Protein AF-A0A9Q0TPP7-F1 (afdb_monomer_lite)

Sequence (95 aa):
MANLEDFEFPAGQHAINIEATDTIEQQWTFKLSIRRNNNPNPKPVFTGQWIPFVRERGLRAGDRIVFSRQQAEGDGVQYRIRAERKIFNIWVNVR

Structure (mmCIF, N/CA/C/O backbone):
data_AF-A0A9Q0TPP7-F1
#
_entry.id   AF-A0A9Q0TPP7-F1
#
loop_
_atom_site.group_PDB
_atom_site.id
_atom_site.type_symbol
_atom_site.label_atom_id
_atom_site.label_alt_id
_atom_site.label_comp_id
_atom_site.label_asym_id
_atom_site.label_entity_id
_atom_site.label_seq_id
_atom_site.pdbx_PDB_ins_code
_atom_site.Cartn_x
_atom_site.Cartn_y
_atom_site.Cartn_z
_atom_site.occupancy
_atom_site.B_iso_or_equiv
_atom_site.auth_seq_id
_atom_site.auth_comp_id
_atom_site.auth_asym_id
_atom_site.auth_atom_id
_atom_site.pdbx_PDB_model_num
ATOM 1 N N . MET A 1 1 ? -11.293 -1.254 -7.458 1.00 45.06 1 MET A N 1
ATOM 2 C CA . MET A 1 1 ? -10.160 -2.193 -7.288 1.00 45.06 1 MET A CA 1
ATOM 3 C C . MET A 1 1 ? -8.960 -1.491 -7.890 1.00 45.06 1 MET A C 1
ATOM 5 O O . MET A 1 1 ? -9.184 -0.811 -8.877 1.00 45.06 1 MET A O 1
ATOM 9 N N . ALA A 1 2 ? -7.772 -1.565 -7.286 1.00 56.62 2 ALA A N 1
ATOM 10 C CA . ALA A 1 2 ? -6.596 -0.914 -7.865 1.00 56.62 2 ALA A CA 1
ATOM 11 C C . ALA A 1 2 ? -6.077 -1.757 -9.038 1.00 56.62 2 ALA A C 1
ATOM 13 O O . ALA A 1 2 ? -5.848 -2.958 -8.869 1.00 56.62 2 ALA A O 1
ATOM 14 N N . ASN A 1 3 ? -5.930 -1.139 -10.203 1.00 72.38 3 ASN A N 1
ATOM 15 C CA . ASN A 1 3 ? -5.287 -1.718 -11.374 1.00 72.38 3 ASN A CA 1
ATOM 16 C C . ASN A 1 3 ? -3.809 -1.320 -11.388 1.00 72.38 3 ASN A C 1
ATOM 18 O O . ASN A 1 3 ? -3.406 -0.349 -10.753 1.00 72.38 3 ASN A O 1
ATOM 22 N N . LEU A 1 4 ? -2.974 -2.064 -12.117 1.00 78.06 4 LEU A N 1
ATOM 23 C CA . LEU A 1 4 ? -1.552 -1.720 -12.230 1.00 78.06 4 LEU A CA 1
ATOM 24 C C . LEU A 1 4 ? -1.338 -0.329 -12.858 1.00 78.06 4 LEU A C 1
ATOM 26 O O . LEU A 1 4 ? -0.360 0.332 -12.539 1.00 78.06 4 LEU A O 1
ATOM 30 N N . GLU A 1 5 ? -2.278 0.111 -13.695 1.00 78.44 5 GLU A N 1
ATOM 31 C CA . GLU A 1 5 ? -2.310 1.433 -14.335 1.00 78.44 5 GLU A CA 1
ATOM 32 C C . GLU A 1 5 ? -2.532 2.590 -13.347 1.00 78.44 5 GLU A C 1
ATOM 34 O O . GLU A 1 5 ? -2.190 3.725 -13.663 1.00 78.44 5 GLU A O 1
ATOM 39 N N . ASP A 1 6 ? -3.035 2.318 -12.136 1.00 82.88 6 ASP A N 1
ATOM 40 C CA . ASP A 1 6 ? -3.171 3.337 -11.084 1.00 82.88 6 ASP A CA 1
ATOM 41 C C . ASP A 1 6 ? -1.815 3.732 -10.473 1.00 82.88 6 ASP A C 1
ATOM 43 O O . ASP A 1 6 ? -1.750 4.645 -9.649 1.00 82.88 6 ASP A O 1
ATOM 47 N N . PHE A 1 7 ? -0.740 3.032 -10.850 1.00 85.69 7 PHE A N 1
ATOM 48 C CA . PHE A 1 7 ? 0.619 3.265 -10.390 1.00 85.69 7 PHE A CA 1
ATOM 49 C C . PHE A 1 7 ? 1.491 3.748 -11.547 1.00 85.69 7 PHE A C 1
ATOM 51 O O . PHE A 1 7 ? 1.725 3.034 -12.522 1.00 85.69 7 PHE A O 1
ATOM 58 N N . GLU A 1 8 ? 2.022 4.956 -11.413 1.00 84.25 8 GLU A N 1
ATOM 59 C CA . GLU A 1 8 ? 2.867 5.561 -12.437 1.00 84.25 8 GLU A CA 1
ATOM 60 C C . GLU A 1 8 ? 4.292 5.001 -12.353 1.00 84.25 8 GLU A C 1
ATOM 62 O O . GLU A 1 8 ? 5.046 5.304 -11.429 1.00 84.25 8 GLU A O 1
ATOM 67 N N . PHE A 1 9 ? 4.667 4.171 -13.328 1.00 85.94 9 PHE A N 1
ATOM 68 C CA . PHE A 1 9 ? 6.048 3.731 -13.517 1.00 85.94 9 PHE A CA 1
ATOM 69 C C . PHE A 1 9 ? 6.772 4.712 -14.442 1.00 85.94 9 PHE A C 1
ATOM 71 O O . PHE A 1 9 ? 6.375 4.846 -15.603 1.00 85.94 9 PHE A O 1
ATOM 78 N N . PRO A 1 10 ? 7.861 5.362 -13.990 1.00 86.50 10 PRO A N 1
ATOM 79 C CA . PRO A 1 10 ? 8.697 6.149 -14.884 1.00 86.50 10 PRO A CA 1
ATOM 80 C C . PRO A 1 10 ? 9.224 5.288 -16.038 1.00 86.50 10 PRO A C 1
ATOM 82 O O . PRO A 1 10 ? 9.504 4.099 -15.861 1.00 86.50 10 PRO A O 1
ATOM 85 N N . ALA A 1 11 ? 9.392 5.885 -17.220 1.00 84.25 11 ALA A N 1
ATOM 86 C CA . ALA A 1 11 ? 9.847 5.166 -18.409 1.00 84.25 11 ALA A CA 1
ATOM 87 C C . ALA A 1 11 ? 11.143 4.374 -18.137 1.00 84.25 11 ALA A C 1
ATOM 89 O O . ALA A 1 11 ? 12.109 4.892 -17.577 1.00 84.25 11 ALA A O 1
ATOM 90 N N . GLY A 1 12 ? 11.152 3.091 -18.511 1.00 83.12 12 GLY A N 1
ATOM 91 C CA . GLY A 1 12 ? 12.282 2.182 -18.283 1.00 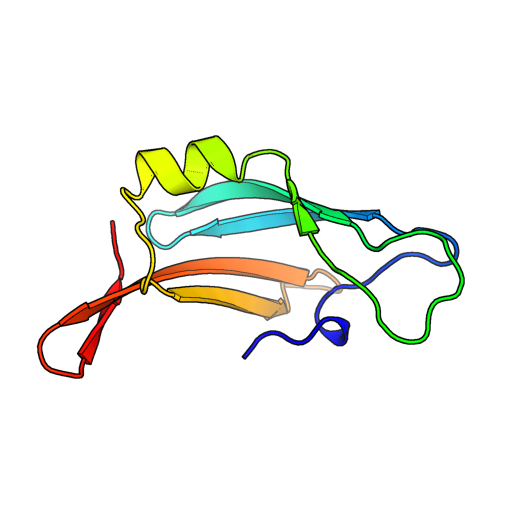83.12 12 GLY A CA 1
ATOM 92 C C . GLY A 1 12 ? 12.416 1.649 -16.848 1.00 83.12 12 GLY A C 1
ATOM 93 O O . GLY A 1 12 ? 13.232 0.754 -16.604 1.00 83.12 12 GLY A O 1
ATOM 94 N N . GLN A 1 13 ? 11.611 2.128 -15.896 1.00 87.69 13 GLN A N 1
ATOM 95 C CA . GLN A 1 13 ? 11.546 1.556 -14.555 1.00 87.69 13 GLN A CA 1
ATOM 96 C C . GLN A 1 13 ? 10.547 0.399 -14.491 1.00 87.69 13 GLN A C 1
ATOM 98 O O . GLN A 1 13 ? 9.501 0.379 -15.125 1.00 87.69 13 GLN A O 1
ATOM 103 N N . HIS A 1 14 ? 10.893 -0.589 -13.677 1.00 88.31 14 HIS A N 1
ATOM 104 C CA . HIS A 1 14 ? 10.095 -1.786 -13.395 1.00 88.31 14 HIS A CA 1
ATOM 105 C C . HIS A 1 14 ? 9.817 -1.895 -11.894 1.00 88.31 14 HIS A C 1
ATOM 107 O O . HIS A 1 14 ? 9.337 -2.919 -11.420 1.00 88.31 14 HIS A O 1
ATOM 113 N N . ALA A 1 15 ? 10.189 -0.879 -11.120 1.00 92.06 15 ALA A N 1
ATOM 114 C CA . ALA A 1 15 ? 9.902 -0.798 -9.706 1.00 92.06 15 ALA A CA 1
ATOM 115 C C . ALA A 1 15 ? 9.757 0.664 -9.298 1.00 92.06 15 ALA A C 1
ATOM 117 O O . ALA A 1 15 ? 10.531 1.493 -9.764 1.00 92.06 15 ALA A O 1
ATOM 118 N N . ILE A 1 16 ? 8.817 0.936 -8.402 1.00 93.06 16 ILE A N 1
ATOM 119 C CA . ILE A 1 16 ? 8.573 2.251 -7.811 1.00 93.06 16 ILE A CA 1
ATOM 120 C C . ILE A 1 16 ? 8.416 2.114 -6.298 1.00 93.06 16 ILE A C 1
ATOM 122 O O . ILE A 1 16 ? 8.035 1.049 -5.799 1.00 93.06 16 ILE A O 1
ATOM 126 N N . ASN A 1 17 ? 8.694 3.196 -5.576 1.00 94.75 17 ASN A N 1
ATOM 127 C CA . ASN A 1 17 ? 8.289 3.328 -4.182 1.00 94.75 17 ASN A CA 1
ATOM 128 C C . ASN A 1 17 ? 6.934 4.038 -4.133 1.00 94.75 17 ASN A C 1
ATOM 130 O O . ASN A 1 17 ? 6.717 5.009 -4.851 1.00 94.75 17 ASN A O 1
ATOM 134 N N . ILE A 1 18 ? 6.035 3.535 -3.299 1.00 93.00 18 ILE A N 1
ATOM 135 C CA . ILE A 1 18 ? 4.698 4.071 -3.074 1.00 93.00 18 ILE A CA 1
ATOM 136 C C . ILE A 1 18 ? 4.610 4.411 -1.599 1.00 93.00 18 ILE A C 1
ATOM 138 O O . ILE A 1 18 ? 4.724 3.528 -0.747 1.00 93.00 18 ILE A O 1
ATOM 142 N N . GLU A 1 19 ? 4.390 5.684 -1.312 1.00 94.75 19 GLU A N 1
ATOM 143 C CA . GLU A 1 19 ? 4.060 6.156 0.024 1.00 94.75 19 GLU A CA 1
ATOM 144 C C . GLU A 1 19 ? 2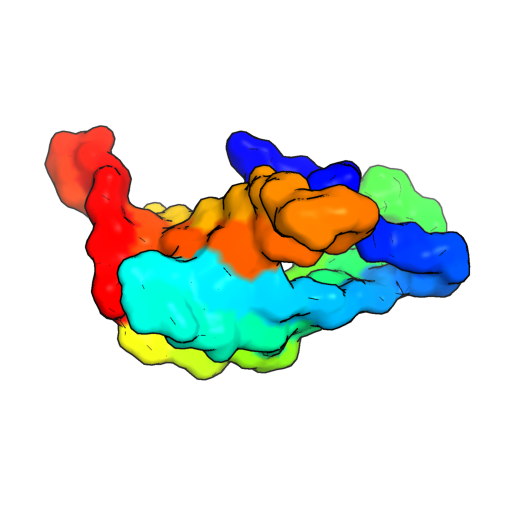.543 6.203 0.155 1.00 94.75 19 GLU A C 1
ATOM 146 O O . GLU A 1 19 ? 1.864 6.860 -0.634 1.00 94.75 19 GLU A O 1
ATOM 151 N N . ALA A 1 20 ? 2.009 5.463 1.122 1.00 95.31 20 ALA A N 1
ATOM 152 C CA . ALA A 1 20 ? 0.586 5.403 1.392 1.00 95.31 20 ALA A CA 1
ATOM 153 C C . ALA A 1 20 ? 0.304 5.679 2.86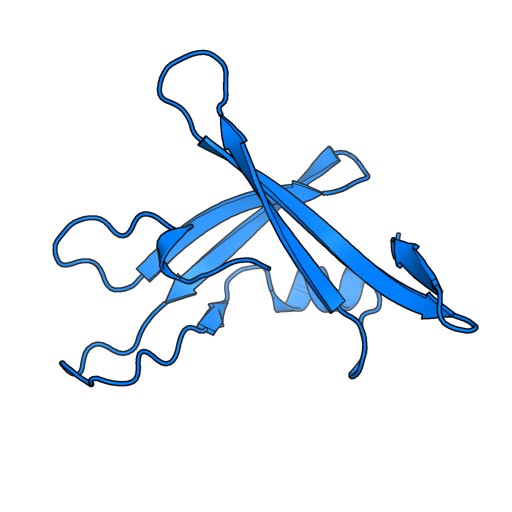7 1.00 95.31 20 ALA A C 1
ATOM 155 O O . ALA A 1 20 ? 0.920 5.084 3.752 1.00 95.31 20 ALA A O 1
ATOM 156 N N . THR A 1 21 ? -0.663 6.553 3.122 1.00 96.06 21 THR A N 1
ATOM 157 C CA . THR A 1 21 ? -1.133 6.857 4.476 1.00 96.06 21 THR A CA 1
ATOM 158 C C . THR A 1 21 ? -2.330 5.975 4.807 1.00 96.06 21 THR A C 1
ATOM 160 O O . THR A 1 21 ? -3.250 5.837 3.994 1.00 96.06 21 THR A O 1
ATOM 163 N N . ASP A 1 22 ? -2.337 5.351 5.978 1.00 95.62 22 ASP A N 1
ATOM 164 C CA . ASP A 1 22 ? -3.447 4.496 6.385 1.00 95.62 22 ASP A CA 1
ATOM 165 C C . ASP A 1 22 ? -4.574 5.243 7.115 1.00 95.62 22 ASP A C 1
ATOM 167 O O . ASP A 1 22 ? -4.642 6.472 7.118 1.00 95.62 22 ASP A O 1
ATOM 171 N N . THR A 1 23 ? -5.513 4.485 7.688 1.00 93.88 23 THR A N 1
ATOM 172 C CA . THR A 1 23 ? -6.704 5.013 8.368 1.00 93.88 23 THR A CA 1
ATOM 173 C C . THR A 1 23 ? -6.423 5.636 9.737 1.00 93.88 23 THR A C 1
ATOM 175 O O . THR A 1 23 ? -7.340 6.210 10.317 1.00 93.88 23 THR A O 1
ATOM 178 N N . ILE A 1 24 ? -5.212 5.480 10.282 1.00 93.75 24 ILE A N 1
ATOM 179 C CA . ILE A 1 24 ? -4.775 6.108 11.539 1.00 93.75 24 ILE A CA 1
ATOM 180 C C . ILE A 1 24 ? -3.699 7.175 11.292 1.00 93.75 24 ILE A C 1
ATOM 182 O O . ILE A 1 24 ? -2.976 7.547 12.211 1.00 93.75 24 ILE A O 1
ATOM 186 N N . GLU A 1 25 ? -3.599 7.660 10.051 1.00 94.75 25 GLU A N 1
ATOM 187 C CA . GLU A 1 25 ? -2.599 8.629 9.593 1.00 94.75 25 GLU A CA 1
ATOM 188 C C . GLU A 1 25 ? -1.139 8.144 9.714 1.00 94.75 25 GLU A C 1
ATOM 190 O O . GLU A 1 25 ? -0.205 8.941 9.632 1.00 94.75 25 GLU A O 1
ATOM 195 N N . GLN A 1 26 ? -0.911 6.829 9.837 1.00 95.62 26 GLN A N 1
ATOM 196 C CA . GLN A 1 26 ? 0.430 6.250 9.784 1.00 95.62 26 GLN A CA 1
ATOM 197 C C . GLN A 1 26 ? 0.861 6.094 8.320 1.00 95.62 26 GLN A C 1
ATOM 199 O O . GLN A 1 26 ? 0.140 5.538 7.485 1.00 95.62 26 GLN A O 1
ATOM 204 N N . GLN A 1 27 ? 2.060 6.581 8.002 1.00 96.94 27 GLN A N 1
ATOM 205 C CA . GLN A 1 27 ? 2.639 6.478 6.665 1.00 96.94 27 GLN A CA 1
ATOM 206 C C . GLN A 1 27 ? 3.417 5.168 6.495 1.00 96.94 27 GLN A C 1
ATOM 208 O O . GLN A 1 27 ? 4.186 4.764 7.371 1.00 96.94 27 GLN A O 1
ATOM 213 N N . TRP A 1 28 ? 3.231 4.539 5.334 1.00 97.44 28 TRP A N 1
ATOM 214 C CA . TRP A 1 28 ? 3.891 3.307 4.919 1.00 97.44 28 TRP A CA 1
ATOM 215 C C . TRP A 1 28 ? 4.528 3.471 3.543 1.00 97.44 28 TRP A C 1
ATOM 217 O O . TRP A 1 28 ? 3.882 3.922 2.599 1.00 97.44 28 TRP A O 1
ATOM 227 N N . THR A 1 29 ? 5.773 3.031 3.406 1.00 97.38 29 THR A N 1
ATOM 22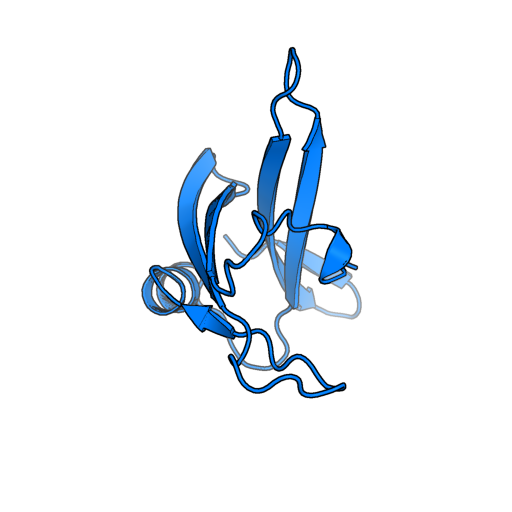8 C CA . THR A 1 29 ? 6.513 3.004 2.146 1.00 97.38 29 THR A CA 1
ATOM 229 C C . THR A 1 29 ? 6.632 1.569 1.643 1.00 97.38 29 THR A C 1
ATOM 231 O O . THR A 1 29 ? 7.353 0.723 2.190 1.00 97.38 29 THR A O 1
ATOM 234 N N . PHE A 1 30 ? 5.935 1.288 0.548 1.00 96.50 30 PHE A N 1
ATOM 235 C CA . PHE A 1 30 ? 5.997 0.013 -0.153 1.00 96.50 30 PHE A CA 1
ATOM 236 C C . PHE A 1 30 ? 6.825 0.144 -1.421 1.00 96.50 30 PHE A C 1
ATOM 238 O O . PHE A 1 30 ? 6.835 1.185 -2.067 1.00 96.50 30 PHE A O 1
ATOM 245 N N . LYS A 1 31 ? 7.469 -0.945 -1.831 1.00 96.00 31 LYS A N 1
ATOM 246 C CA . LYS A 1 31 ? 8.075 -1.038 -3.159 1.00 96.00 31 LYS A CA 1
ATOM 247 C C . LYS A 1 31 ? 7.233 -1.949 -4.035 1.00 96.00 31 LYS A C 1
ATOM 249 O O . LYS A 1 31 ? 7.155 -3.144 -3.749 1.00 96.00 31 LYS A O 1
ATOM 254 N N . LEU A 1 32 ? 6.645 -1.411 -5.098 1.00 94.19 32 LEU A N 1
ATOM 255 C CA . LEU A 1 32 ? 5.942 -2.185 -6.117 1.00 94.19 32 LEU A CA 1
ATOM 256 C C . LEU A 1 32 ? 6.903 -2.478 -7.263 1.00 94.19 32 LEU A C 1
ATOM 258 O O . LEU A 1 32 ? 7.483 -1.560 -7.829 1.00 94.19 32 LEU A O 1
ATOM 262 N N . SER A 1 33 ? 7.083 -3.751 -7.603 1.00 92.56 33 SER A N 1
ATOM 263 C CA . SER A 1 33 ? 7.975 -4.172 -8.688 1.00 92.56 33 SER A CA 1
ATOM 264 C C . SER A 1 33 ? 7.301 -5.141 -9.648 1.00 92.56 33 SER A C 1
ATOM 266 O O . SER A 1 33 ? 6.524 -5.994 -9.232 1.00 92.56 33 SER A O 1
ATOM 268 N N . ILE A 1 34 ? 7.628 -5.018 -10.929 1.00 89.88 34 ILE A N 1
ATOM 269 C CA . ILE A 1 34 ? 7.204 -5.873 -12.033 1.00 89.88 34 ILE A CA 1
ATOM 270 C C . ILE A 1 34 ? 8.451 -6.602 -12.562 1.00 89.88 34 ILE A C 1
ATOM 272 O O . ILE A 1 34 ? 9.564 -6.074 -12.556 1.00 89.88 34 ILE A O 1
ATOM 276 N N . ARG A 1 35 ? 8.295 -7.851 -13.012 1.00 84.25 35 ARG A N 1
ATOM 277 C CA . ARG A 1 35 ? 9.399 -8.636 -13.596 1.00 84.25 35 ARG A CA 1
ATOM 278 C C . ARG A 1 35 ? 9.912 -7.989 -14.896 1.00 84.25 35 ARG A C 1
ATOM 280 O O . ARG A 1 35 ? 9.110 -7.643 -15.753 1.00 84.25 35 ARG A O 1
ATOM 287 N N . ARG A 1 36 ? 11.238 -7.922 -15.083 1.00 74.06 36 ARG A N 1
ATOM 288 C CA . ARG A 1 36 ? 11.931 -7.221 -16.195 1.00 74.06 36 ARG A CA 1
ATOM 289 C C . ARG A 1 36 ? 11.806 -7.859 -17.596 1.00 74.06 36 ARG A C 1
ATOM 291 O O . ARG A 1 36 ? 12.469 -7.414 -18.522 1.00 74.06 36 ARG A O 1
ATOM 298 N N . ASN A 1 37 ? 11.007 -8.906 -17.791 1.00 65.44 37 ASN A N 1
ATOM 299 C CA . ASN A 1 37 ? 11.263 -9.865 -18.877 1.00 65.44 37 ASN A CA 1
ATOM 300 C C . ASN A 1 37 ? 10.407 -9.670 -20.147 1.00 65.44 37 ASN A C 1
ATOM 302 O O . ASN A 1 37 ? 10.128 -10.666 -20.806 1.00 65.44 37 ASN A O 1
ATOM 306 N N . ASN A 1 38 ? 9.951 -8.453 -20.482 1.00 59.06 38 ASN A N 1
ATOM 307 C CA . ASN A 1 38 ? 9.045 -8.203 -21.627 1.00 59.06 38 ASN A CA 1
ATOM 308 C C . ASN A 1 38 ? 7.876 -9.210 -21.703 1.00 59.06 38 ASN A C 1
ATOM 310 O O . ASN A 1 38 ? 7.487 -9.671 -22.774 1.00 59.06 38 ASN A O 1
ATOM 314 N N . ASN A 1 39 ? 7.362 -9.622 -20.541 1.00 61.84 39 ASN A N 1
ATOM 315 C CA . ASN A 1 39 ? 6.342 -10.656 -20.456 1.00 61.84 39 ASN A CA 1
ATOM 316 C C . ASN A 1 39 ? 4.959 -9.995 -20.555 1.00 61.84 39 ASN A C 1
ATOM 318 O O . ASN A 1 39 ? 4.723 -9.048 -19.802 1.00 61.84 39 ASN A O 1
ATOM 322 N N . PRO A 1 40 ? 4.035 -10.502 -21.394 1.00 68.19 40 PRO A N 1
ATOM 323 C CA . PRO A 1 40 ? 2.656 -10.009 -21.446 1.00 68.19 40 PRO A CA 1
ATOM 324 C C . PRO A 1 40 ? 1.914 -10.121 -20.103 1.00 68.19 40 PRO A C 1
ATOM 326 O O . PRO A 1 40 ? 0.914 -9.445 -19.901 1.00 68.19 40 PRO A O 1
ATOM 329 N N . ASN A 1 41 ? 2.412 -10.941 -19.171 1.00 71.94 41 ASN A N 1
ATOM 330 C CA . ASN A 1 41 ? 1.875 -11.091 -17.824 1.00 71.94 41 ASN A CA 1
ATOM 331 C C . ASN A 1 41 ? 2.788 -10.404 -16.794 1.00 71.94 41 ASN A C 1
ATOM 333 O O . ASN A 1 41 ? 3.686 -11.058 -16.235 1.00 71.94 41 ASN A O 1
ATOM 337 N N . PRO A 1 42 ? 2.580 -9.104 -16.508 1.00 74.88 42 PRO A N 1
ATOM 338 C CA . PRO A 1 42 ? 3.272 -8.438 -15.418 1.00 74.88 42 PRO A CA 1
ATOM 339 C C . PRO A 1 42 ? 2.905 -9.165 -14.120 1.00 74.88 42 PRO A C 1
ATOM 341 O O . PRO A 1 42 ? 1.735 -9.352 -13.801 1.00 74.88 42 PRO A O 1
ATOM 344 N N . LYS A 1 43 ? 3.908 -9.642 -13.380 1.00 86.81 43 LYS A N 1
ATOM 345 C CA . LYS A 1 43 ? 3.726 -10.250 -12.052 1.00 86.81 43 LYS A CA 1
ATOM 346 C C . LYS A 1 43 ? 4.113 -9.215 -10.993 1.00 86.81 43 LYS A C 1
ATOM 348 O O . LYS A 1 43 ? 5.265 -9.263 -10.551 1.00 86.81 43 LYS A O 1
ATOM 353 N N . PRO A 1 44 ? 3.230 -8.250 -10.663 1.00 89.19 44 PRO A N 1
ATOM 354 C CA . PRO A 1 44 ? 3.529 -7.214 -9.688 1.00 89.19 44 PRO A CA 1
ATOM 355 C C . PRO A 1 44 ? 3.695 -7.813 -8.289 1.00 89.19 44 PRO A C 1
ATOM 357 O O . PRO A 1 44 ? 2.964 -8.725 -7.902 1.00 89.19 44 PRO A O 1
ATOM 360 N N . VAL A 1 45 ? 4.654 -7.291 -7.528 1.00 92.31 45 VAL A N 1
ATOM 361 C CA . VAL A 1 45 ? 4.922 -7.699 -6.144 1.00 92.31 45 VAL A CA 1
ATOM 362 C C . VAL A 1 45 ? 5.177 -6.467 -5.284 1.00 92.31 45 VAL A C 1
ATOM 364 O O . VAL A 1 45 ? 6.024 -5.639 -5.631 1.00 92.31 45 VAL A O 1
ATOM 367 N N . PHE A 1 46 ? 4.482 -6.389 -4.147 1.00 93.88 46 PHE A N 1
ATOM 368 C CA . PHE A 1 46 ? 4.756 -5.428 -3.081 1.00 93.88 46 PHE A CA 1
ATOM 369 C C . PHE A 1 46 ? 5.823 -5.970 -2.121 1.00 93.88 46 PHE A C 1
ATOM 371 O O . PHE A 1 46 ? 5.740 -7.092 -1.627 1.00 93.88 46 PHE A O 1
ATOM 378 N N . THR A 1 47 ? 6.836 -5.151 -1.863 1.00 95.69 47 THR A N 1
ATOM 379 C CA . THR A 1 47 ? 7.951 -5.388 -0.935 1.00 95.69 47 THR A CA 1
ATOM 380 C C . THR A 1 47 ? 8.186 -4.121 -0.095 1.00 95.69 47 THR A C 1
ATOM 382 O O . THR A 1 47 ? 7.294 -3.276 0.002 1.00 95.69 47 THR A O 1
ATOM 385 N N . GLY A 1 48 ? 9.349 -3.962 0.544 1.00 95.88 48 GLY A N 1
ATOM 386 C CA . GLY A 1 48 ? 9.601 -2.849 1.467 1.00 95.88 48 GLY A CA 1
ATOM 387 C C . GLY A 1 48 ? 8.926 -3.104 2.813 1.00 95.88 48 GLY A C 1
ATOM 388 O O . GLY A 1 48 ? 9.121 -4.171 3.397 1.00 95.88 48 GLY A O 1
ATOM 389 N N . GLN A 1 49 ? 8.089 -2.177 3.287 1.00 97.88 49 GLN A N 1
ATOM 390 C CA . GLN A 1 49 ? 7.392 -2.321 4.573 1.00 97.88 49 GLN A CA 1
ATOM 391 C C . GLN A 1 49 ? 6.181 -3.273 4.547 1.00 97.88 49 GLN A C 1
ATOM 393 O O . GLN A 1 49 ? 5.420 -3.328 5.508 1.00 97.88 49 GLN A O 1
ATOM 398 N N . TRP A 1 50 ? 6.024 -4.082 3.495 1.00 97.25 50 TRP A N 1
ATOM 399 C CA . TRP A 1 50 ? 4.938 -5.060 3.385 1.00 97.25 50 TRP A CA 1
ATOM 400 C C . TRP A 1 50 ? 4.835 -6.006 4.591 1.00 97.25 50 TRP A C 1
ATOM 402 O O . TRP A 1 50 ? 3.766 -6.150 5.178 1.00 97.25 50 TRP A O 1
ATOM 412 N N . ILE A 1 51 ? 5.943 -6.647 4.980 1.00 97.00 51 ILE A N 1
ATOM 413 C CA . ILE A 1 51 ? 5.940 -7.608 6.095 1.00 97.00 51 ILE A CA 1
ATOM 414 C C . ILE A 1 51 ? 5.637 -6.922 7.440 1.00 97.00 51 ILE A C 1
ATOM 416 O O . ILE A 1 51 ? 4.780 -7.436 8.161 1.00 97.00 51 ILE A O 1
ATOM 420 N N . PRO A 1 52 ? 6.269 -5.782 7.790 1.00 97.62 52 PRO A N 1
ATOM 421 C CA . PRO A 1 52 ? 5.864 -4.982 8.946 1.00 97.62 52 PRO A CA 1
ATOM 422 C C . PRO A 1 52 ? 4.375 -4.619 8.953 1.00 97.62 52 PRO A C 1
ATOM 424 O O . PRO A 1 52 ? 3.702 -4.907 9.937 1.00 97.62 52 PRO A O 1
ATOM 427 N N . PHE A 1 53 ? 3.844 -4.095 7.843 1.00 97.00 53 PHE A N 1
ATOM 428 C CA . PHE A 1 53 ? 2.434 -3.714 7.715 1.00 97.00 53 PHE A CA 1
ATOM 429 C C . PHE A 1 53 ? 1.486 -4.889 7.987 1.00 97.00 53 PHE A C 1
ATOM 431 O O . PHE A 1 53 ? 0.560 -4.776 8.786 1.00 97.00 53 PHE A O 1
ATOM 438 N N . VAL A 1 54 ? 1.748 -6.047 7.368 1.00 96.31 54 VAL A N 1
ATOM 439 C CA . VAL A 1 54 ? 0.955 -7.273 7.562 1.00 96.31 54 VAL A CA 1
ATOM 440 C C . VAL A 1 54 ? 0.952 -7.715 9.025 1.00 96.31 54 VAL A C 1
ATOM 442 O O . VAL A 1 54 ? -0.090 -8.126 9.533 1.00 96.31 54 VAL A O 1
ATOM 445 N N . ARG A 1 55 ? 2.105 -7.639 9.703 1.00 97.00 55 ARG A N 1
ATOM 446 C CA . ARG A 1 55 ? 2.233 -8.027 11.114 1.00 97.00 55 ARG A CA 1
ATOM 447 C C . ARG A 1 55 ? 1.516 -7.052 12.038 1.00 97.00 55 ARG A C 1
ATOM 449 O O . ARG A 1 55 ? 0.768 -7.503 12.897 1.00 97.00 55 ARG A O 1
ATOM 456 N N . GLU A 1 56 ? 1.729 -5.753 11.851 1.00 96.25 56 GLU A N 1
ATOM 457 C CA . GLU A 1 56 ? 1.142 -4.714 12.699 1.00 96.25 56 GLU A CA 1
ATOM 458 C C . GLU A 1 56 ? -0.384 -4.693 12.585 1.00 96.25 56 GLU A C 1
ATOM 460 O O . GLU A 1 56 ? -1.074 -4.715 13.598 1.00 96.25 56 GLU A O 1
ATOM 465 N N . ARG A 1 57 ? -0.915 -4.771 11.360 1.00 94.25 57 ARG A N 1
ATOM 466 C CA . ARG A 1 57 ? -2.361 -4.839 11.105 1.00 94.25 57 ARG A CA 1
ATOM 467 C C . ARG A 1 57 ? -2.945 -6.238 11.354 1.00 94.25 57 ARG A C 1
ATOM 469 O O . ARG A 1 57 ? -4.119 -6.464 11.091 1.00 94.25 57 ARG A O 1
ATOM 476 N N . GLY A 1 58 ? -2.149 -7.216 11.802 1.00 95.69 58 GLY A N 1
ATOM 477 C CA . GLY A 1 58 ? -2.616 -8.573 12.115 1.00 95.69 58 GLY A CA 1
ATOM 478 C C . GLY A 1 58 ? -3.347 -9.268 10.958 1.00 95.69 58 GLY A C 1
ATOM 479 O O . GLY A 1 58 ? -4.372 -9.932 11.175 1.00 95.69 58 GLY A O 1
ATOM 480 N N . LEU A 1 59 ? -2.863 -9.075 9.727 1.00 96.31 59 LEU A N 1
ATOM 481 C CA . LEU A 1 59 ? -3.522 -9.572 8.520 1.00 96.31 59 LEU A CA 1
ATOM 482 C C . LEU A 1 59 ? -3.309 -11.069 8.338 1.00 96.31 59 LEU A C 1
ATOM 484 O O . LEU A 1 59 ? -2.244 -11.620 8.620 1.00 96.31 59 LEU A O 1
ATOM 488 N N . ARG A 1 60 ? -4.336 -11.727 7.808 1.00 95.62 60 ARG A N 1
ATOM 489 C CA . ARG A 1 60 ? -4.334 -13.155 7.488 1.00 95.62 60 ARG A CA 1
ATOM 490 C C . ARG A 1 60 ? -4.907 -13.405 6.100 1.00 95.62 60 ARG A C 1
ATOM 492 O O . ARG A 1 60 ? -5.554 -12.544 5.509 1.00 95.62 60 ARG A O 1
ATOM 499 N N . ALA A 1 61 ? -4.683 -14.612 5.585 1.00 95.81 61 ALA A N 1
ATOM 500 C CA . ALA A 1 61 ? -5.270 -15.031 4.318 1.00 95.81 61 ALA A CA 1
ATOM 501 C C . ALA A 1 61 ? -6.800 -14.835 4.336 1.00 95.81 61 ALA A C 1
ATOM 503 O O . ALA A 1 61 ? -7.470 -15.222 5.293 1.00 95.81 61 ALA A O 1
ATOM 504 N N . GLY A 1 62 ? -7.331 -14.217 3.278 1.00 95.38 62 GLY A N 1
ATOM 505 C CA . GLY A 1 62 ? -8.747 -13.853 3.155 1.00 95.38 62 GLY A CA 1
ATOM 506 C C . GLY A 1 62 ? -9.079 -12.411 3.554 1.00 95.38 62 GLY A C 1
ATOM 507 O O . GLY A 1 62 ? -10.151 -11.928 3.189 1.00 95.38 62 GLY A O 1
ATOM 508 N N . ASP A 1 63 ? -8.174 -11.707 4.239 1.00 96.94 63 ASP A N 1
ATOM 509 C CA . ASP A 1 63 ? -8.290 -10.258 4.410 1.00 96.94 63 ASP A CA 1
ATOM 510 C C . ASP A 1 63 ? -8.001 -9.538 3.082 1.00 96.94 63 ASP A C 1
ATOM 512 O O . ASP A 1 63 ? -7.308 -10.050 2.195 1.00 96.94 63 ASP A O 1
ATOM 516 N N . ARG A 1 64 ? -8.540 -8.329 2.941 1.00 95.31 64 ARG A N 1
ATOM 517 C CA . ARG A 1 64 ? -8.401 -7.493 1.750 1.00 95.31 64 ARG A CA 1
ATOM 518 C C . ARG A 1 64 ? -7.545 -6.279 2.061 1.00 95.31 64 ARG A C 1
ATOM 520 O O . ARG A 1 64 ? -7.677 -5.676 3.114 1.00 95.31 64 ARG A O 1
ATOM 527 N N . ILE A 1 65 ? -6.713 -5.876 1.110 1.00 94.75 65 ILE A N 1
ATOM 528 C CA . ILE A 1 65 ? -6.012 -4.593 1.153 1.00 94.75 65 ILE A CA 1
ATOM 529 C C . ILE A 1 65 ? -6.525 -3.744 -0.001 1.00 94.75 65 ILE A C 1
ATOM 531 O O . ILE A 1 65 ? -6.687 -4.227 -1.124 1.00 94.75 65 ILE A O 1
ATOM 535 N N . VAL A 1 66 ? -6.820 -2.483 0.289 1.00 94.06 66 VAL A N 1
ATOM 536 C CA . VAL A 1 66 ? -7.321 -1.514 -0.679 1.00 94.06 66 VAL A CA 1
ATOM 537 C C . VAL A 1 66 ? -6.372 -0.331 -0.703 1.00 94.06 66 VAL A C 1
ATOM 539 O O . VAL A 1 66 ? -6.256 0.385 0.288 1.00 94.06 66 VAL A O 1
ATOM 542 N N . PHE A 1 67 ? -5.733 -0.130 -1.851 1.00 93.00 67 PHE A N 1
ATOM 543 C CA . PHE A 1 67 ? -5.098 1.134 -2.194 1.00 93.00 67 PHE A CA 1
ATOM 544 C C . PHE A 1 67 ? -6.118 2.031 -2.894 1.00 93.00 67 PHE A C 1
ATOM 546 O O . PHE A 1 67 ? -6.902 1.555 -3.721 1.00 93.00 67 PHE A O 1
ATOM 553 N N . SER A 1 68 ? -6.104 3.317 -2.571 1.00 90.69 68 SER A N 1
ATOM 554 C CA . SER A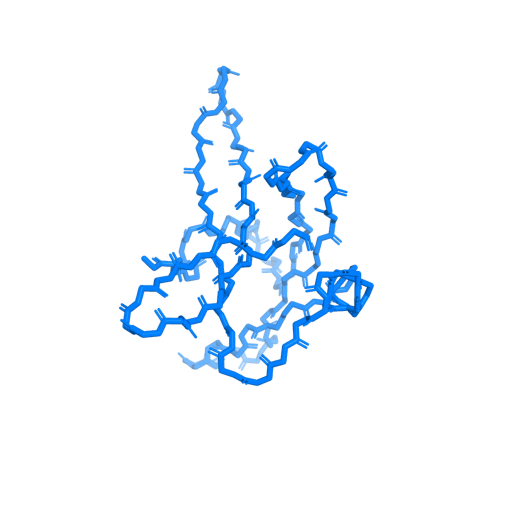 1 68 ? -6.850 4.341 -3.301 1.00 90.69 68 SER A CA 1
ATOM 555 C C . SER A 1 68 ? -5.941 5.512 -3.633 1.00 90.69 68 SER A C 1
ATOM 557 O O . SER A 1 68 ? -5.177 5.961 -2.781 1.00 90.69 68 SER A O 1
ATOM 559 N N . ARG A 1 69 ? -6.054 5.997 -4.868 1.00 87.94 69 ARG A N 1
ATOM 560 C CA . ARG A 1 69 ? -5.344 7.160 -5.394 1.00 87.94 69 ARG A CA 1
ATOM 561 C C . ARG A 1 69 ? -6.223 8.397 -5.215 1.00 87.94 69 ARG A C 1
ATOM 563 O O . ARG A 1 69 ? -7.397 8.362 -5.579 1.00 87.94 69 ARG A O 1
ATOM 570 N N . GLN A 1 70 ? -5.674 9.461 -4.648 1.00 86.69 70 GLN A N 1
ATOM 571 C CA . GLN A 1 70 ? -6.325 10.763 -4.520 1.00 86.69 70 GLN A CA 1
ATOM 572 C C . GLN A 1 70 ? -5.431 11.825 -5.157 1.00 86.69 70 GLN A C 1
ATOM 574 O O . GLN A 1 70 ? -4.205 11.739 -5.071 1.00 86.69 70 GLN A O 1
ATOM 579 N N . GLN A 1 71 ? -6.042 12.806 -5.816 1.00 82.56 71 GLN A N 1
ATOM 580 C CA . GLN A 1 71 ? -5.317 13.972 -6.307 1.00 82.56 71 GLN A CA 1
ATOM 581 C C . GLN A 1 71 ? -5.021 14.883 -5.114 1.00 82.56 71 GLN A C 1
ATOM 583 O O . GLN A 1 71 ? -5.935 15.223 -4.362 1.00 82.56 71 GLN A O 1
ATOM 588 N N . ALA A 1 72 ? -3.746 15.201 -4.902 1.00 78.31 72 ALA A N 1
ATOM 589 C CA . ALA A 1 72 ? -3.337 16.166 -3.891 1.00 78.31 72 ALA A CA 1
ATOM 590 C C . ALA A 1 72 ? -3.520 17.595 -4.428 1.00 78.31 72 ALA A C 1
ATOM 592 O O . ALA A 1 72 ? -3.751 17.791 -5.621 1.00 78.31 72 ALA A O 1
ATOM 593 N N . GLU A 1 73 ? -3.408 18.604 -3.561 1.00 77.50 73 GLU A N 1
ATOM 594 C CA . GLU A 1 73 ? -3.328 19.993 -4.023 1.00 77.50 73 GLU A CA 1
ATOM 595 C C . GLU A 1 73 ? -2.103 20.158 -4.951 1.00 77.50 73 GLU A C 1
ATOM 597 O O . GLU A 1 73 ? -0.972 19.866 -4.560 1.00 77.50 73 GLU A O 1
ATOM 602 N N . GLY A 1 74 ? -2.340 20.581 -6.200 1.00 75.25 74 GLY A N 1
ATOM 603 C CA . GLY A 1 74 ? -1.334 20.652 -7.270 1.00 75.25 74 GLY A CA 1
ATOM 604 C C . GLY A 1 74 ? -1.311 19.416 -8.185 1.00 75.25 74 GLY A C 1
ATOM 605 O O . GLY A 1 74 ? -2.326 18.748 -8.372 1.00 75.25 74 GLY A O 1
ATOM 606 N N . ASP A 1 75 ? -0.142 19.108 -8.756 1.00 66.19 75 ASP A N 1
ATOM 607 C CA . ASP A 1 75 ? 0.069 17.958 -9.661 1.00 66.19 75 ASP A CA 1
ATOM 608 C C . ASP A 1 75 ? 0.474 16.667 -8.915 1.00 66.19 75 ASP A C 1
ATOM 610 O O . ASP A 1 75 ? 0.948 15.698 -9.509 1.00 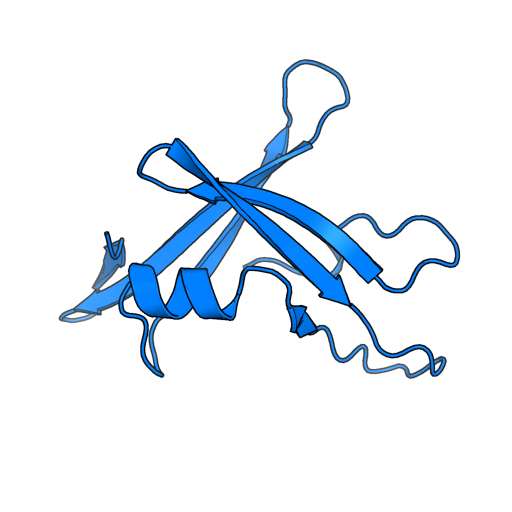66.19 75 ASP A O 1
ATOM 614 N N . GLY A 1 76 ? 0.326 16.651 -7.588 1.00 76.69 76 GLY A N 1
ATOM 615 C CA . GLY A 1 76 ? 0.713 15.529 -6.740 1.00 76.69 76 GLY A CA 1
ATOM 616 C C . GLY A 1 76 ? -0.347 14.430 -6.657 1.00 76.69 76 GLY A C 1
ATOM 617 O O . GLY A 1 76 ? -1.553 14.673 -6.733 1.00 76.69 76 GLY A O 1
ATOM 618 N N . VAL A 1 77 ? 0.106 13.202 -6.415 1.00 85.12 77 VAL A N 1
ATOM 619 C CA . VAL A 1 77 ? -0.755 12.054 -6.115 1.00 85.12 77 VAL A CA 1
ATOM 620 C C . VAL A 1 77 ? -0.498 11.601 -4.686 1.00 85.12 77 VAL A C 1
ATOM 622 O O . VAL A 1 77 ? 0.647 11.354 -4.315 1.00 85.12 77 VAL A O 1
ATOM 625 N N . GLN A 1 78 ? -1.562 11.428 -3.902 1.00 89.38 78 GLN A N 1
ATOM 626 C CA . GLN A 1 78 ? -1.488 10.792 -2.591 1.00 89.38 78 GLN A CA 1
ATOM 627 C C . GLN A 1 78 ? -2.142 9.412 -2.642 1.00 89.38 78 GLN A C 1
ATOM 629 O O . GLN A 1 78 ? -3.271 9.255 -3.116 1.00 89.38 78 GLN A O 1
ATOM 634 N N . TYR A 1 79 ? -1.453 8.401 -2.114 1.00 92.38 79 TYR A N 1
ATOM 635 C CA . TYR A 1 79 ? -2.044 7.083 -1.923 1.00 92.38 79 TYR A CA 1
ATOM 636 C C . TYR A 1 79 ? -2.549 6.927 -0.491 1.00 92.38 79 TYR A C 1
ATOM 638 O O . TYR A 1 79 ? -1.907 7.327 0.481 1.00 92.38 79 TYR A O 1
ATOM 646 N N . ARG A 1 80 ? -3.709 6.291 -0.359 1.00 94.75 80 ARG A N 1
ATOM 647 C CA . ARG A 1 80 ? -4.231 5.793 0.912 1.00 94.75 80 ARG A CA 1
ATOM 648 C C . ARG A 1 80 ? -4.257 4.275 0.891 1.00 94.75 80 ARG A C 1
ATOM 650 O O . ARG A 1 80 ? -4.479 3.676 -0.163 1.00 94.75 80 ARG A O 1
ATOM 657 N N . ILE A 1 81 ? -4.052 3.661 2.051 1.00 95.50 81 ILE A N 1
ATOM 658 C CA . ILE A 1 81 ? -4.127 2.210 2.226 1.00 95.50 81 ILE A CA 1
ATOM 659 C C . ILE A 1 81 ? -5.068 1.858 3.373 1.00 95.50 81 ILE A C 1
ATOM 661 O O . ILE A 1 81 ? -5.055 2.473 4.433 1.00 95.50 81 ILE A O 1
ATOM 665 N N . ARG A 1 82 ? -5.893 0.835 3.184 1.00 95.94 82 ARG A N 1
ATOM 666 C CA . ARG A 1 82 ? -6.680 0.249 4.270 1.00 95.94 82 ARG A CA 1
ATOM 667 C C . ARG A 1 82 ? -6.716 -1.258 4.145 1.00 95.94 82 ARG A C 1
ATOM 669 O O . ARG A 1 82 ? -6.804 -1.793 3.039 1.00 95.94 82 ARG A O 1
ATOM 676 N N . ALA A 1 83 ? -6.649 -1.927 5.283 1.00 96.62 83 ALA A N 1
ATOM 677 C CA . ALA A 1 83 ? -6.868 -3.355 5.366 1.00 96.62 83 ALA A CA 1
ATOM 678 C C . ALA A 1 83 ? -8.291 -3.619 5.855 1.00 96.62 83 ALA A C 1
ATOM 680 O O . ALA A 1 83 ? -8.767 -2.948 6.762 1.00 96.62 83 ALA A O 1
ATOM 681 N N . GLU A 1 84 ? -8.976 -4.584 5.258 1.00 97.19 84 GLU A N 1
ATOM 682 C CA . GLU A 1 84 ? -10.351 -4.946 5.568 1.00 97.19 84 GLU A CA 1
ATOM 683 C C . GLU A 1 84 ? -10.448 -6.435 5.903 1.00 97.19 84 GLU A C 1
ATOM 685 O O . GLU A 1 84 ? -9.863 -7.282 5.224 1.00 97.19 84 GLU A O 1
ATOM 690 N N . ARG A 1 85 ? -11.267 -6.767 6.898 1.00 96.81 85 ARG A N 1
ATOM 691 C CA . ARG A 1 85 ? -11.638 -8.142 7.233 1.00 96.81 85 ARG A CA 1
ATOM 692 C C . ARG A 1 85 ? -13.127 -8.350 7.019 1.00 96.81 85 ARG A C 1
ATOM 694 O O . ARG A 1 85 ? -13.934 -7.478 7.338 1.00 96.81 85 ARG A O 1
ATOM 701 N N . LYS A 1 86 ? -13.496 -9.518 6.495 1.00 96.88 86 LYS A N 1
ATOM 702 C CA . LYS A 1 86 ? -14.898 -9.887 6.295 1.00 96.88 86 LYS A CA 1
ATOM 703 C C . LYS A 1 86 ? -15.498 -10.430 7.593 1.00 96.88 86 LYS A C 1
ATOM 705 O O . LYS A 1 86 ? -15.007 -11.422 8.129 1.00 96.88 86 LYS A O 1
ATOM 710 N N . ILE A 1 87 ? -16.575 -9.809 8.066 1.00 94.62 87 ILE A N 1
ATOM 711 C CA . ILE A 1 87 ? -17.368 -10.226 9.229 1.00 94.62 87 ILE A CA 1
ATOM 712 C C . ILE A 1 87 ? -18.838 -10.264 8.803 1.00 94.62 87 ILE A C 1
ATOM 714 O O . ILE A 1 87 ? -19.367 -9.245 8.380 1.00 94.62 87 ILE A O 1
ATOM 718 N N . PHE A 1 88 ? -19.487 -11.434 8.865 1.00 87.94 88 PHE A N 1
ATOM 719 C CA . PHE A 1 88 ? -20.907 -11.620 8.500 1.00 87.94 88 PHE A CA 1
ATOM 720 C C . PHE A 1 88 ? -21.322 -10.914 7.187 1.00 87.94 88 PHE A C 1
ATOM 722 O O . PHE A 1 88 ? -22.352 -10.257 7.116 1.00 87.94 88 PHE A O 1
ATOM 729 N N . ASN A 1 89 ? -20.497 -11.047 6.141 1.00 92.62 89 ASN A N 1
ATOM 730 C CA . ASN A 1 89 ? -20.637 -10.407 4.819 1.00 92.62 89 ASN A CA 1
ATOM 731 C C . ASN A 1 89 ? -20.339 -8.904 4.707 1.00 92.62 89 ASN A C 1
ATOM 733 O O . ASN A 1 89 ? -20.434 -8.363 3.607 1.00 92.62 89 ASN A O 1
ATOM 737 N N . ILE A 1 90 ? -19.868 -8.261 5.770 1.00 94.50 90 ILE A N 1
ATOM 738 C CA . ILE A 1 90 ? -19.460 -6.854 5.772 1.00 94.50 90 ILE A CA 1
ATOM 739 C C . ILE A 1 90 ? -17.931 -6.766 5.835 1.00 94.50 90 ILE A C 1
ATOM 741 O O . ILE A 1 90 ? -17.289 -7.516 6.569 1.00 94.50 90 ILE A O 1
ATOM 745 N N . TRP A 1 91 ? -17.339 -5.857 5.059 1.00 95.69 91 TRP A N 1
ATOM 746 C CA . TRP A 1 91 ? -15.915 -5.527 5.140 1.00 95.69 91 TRP A CA 1
ATOM 747 C C . TRP A 1 91 ? -15.706 -4.399 6.149 1.00 95.69 91 TRP A C 1
ATOM 749 O O . TRP A 1 91 ? -16.272 -3.320 6.000 1.00 95.69 91 TRP A O 1
ATOM 759 N N . VAL A 1 92 ? -14.894 -4.651 7.170 1.00 94.88 92 VAL A N 1
ATOM 760 C CA . VAL A 1 92 ? -14.562 -3.682 8.225 1.00 94.88 92 VAL A CA 1
ATOM 761 C C . VAL A 1 92 ? -13.066 -3.435 8.257 1.00 94.88 92 VAL A C 1
ATOM 763 O O . VAL A 1 92 ? -12.289 -4.375 8.087 1.00 94.88 92 VAL A O 1
ATOM 766 N N . ASN A 1 93 ? -12.664 -2.180 8.479 1.00 94.25 93 ASN A N 1
ATOM 767 C CA . ASN A 1 93 ? -11.251 -1.824 8.557 1.00 94.25 93 ASN A CA 1
ATOM 768 C C . ASN A 1 93 ? -10.583 -2.537 9.739 1.00 94.25 93 ASN A C 1
ATOM 770 O O . ASN A 1 93 ? -11.097 -2.523 10.860 1.00 94.25 93 ASN A O 1
ATOM 774 N N . VAL A 1 94 ? -9.429 -3.138 9.475 1.00 91.88 94 VAL A N 1
ATOM 775 C CA . VAL A 1 94 ? -8.535 -3.662 10.501 1.00 91.88 94 VAL A CA 1
ATOM 776 C C . VAL A 1 94 ? -7.685 -2.499 10.996 1.00 91.88 94 VAL A C 1
ATOM 778 O O . VAL A 1 94 ? -7.118 -1.765 10.185 1.00 91.88 94 VAL A O 1
ATOM 781 N N . ARG A 1 95 ? -7.676 -2.301 12.314 1.00 80.88 95 ARG A N 1
ATOM 782 C CA . ARG A 1 95 ? -6.850 -1.286 12.968 1.00 80.88 95 ARG A CA 1
ATOM 783 C C . ARG A 1 95 ? -5.432 -1.787 13.141 1.00 80.88 95 ARG A C 1
ATOM 785 O O . ARG A 1 95 ? -5.259 -3.005 13.345 1.00 80.88 95 ARG A O 1
#

Organism: Salix viminalis (NCBI:txid40686)

InterPro domains:
  IPR003340 B3 DNA binding domain [PS50863] (1-85)
  IPR003340 B3 DNA binding domain [cd10017] (8-85)
  IPR015300 DNA-binding pseudobarrel domain superfamily [G3DSA:2.40.330.10] (3-89)
  IPR015300 DNA-binding pseudobarrel domain superfamily [SSF101936] (12-73)

Foldseek 3Di:
DDDPVLDDDDPPAQKDWAWAAEPVRDIDIWIWGFDPDPDPDTPIDIDDCPVVVCVVLVDDPQKDKDWDWDCDPDNDIYIYIFIWDADPNDTDTRD

Secondary structure (DSSP, 8-state):
---GGGS-PPTT-SEEEEEEE-TTS-EEEEEEE--SS--SS---EEEETHHHHHHHTT--TT-EEEEEEEEPSSS-EEEEEEEEEEETTEEEE--

pLDDT: mean 88.62, std 10.56, range [45.06, 97.88]

Radius of gyration: 14.44 Å; chains: 1; bounding box: 33×36×35 Å